Protein AF-A0A3N0DZF2-F1 (afdb_monomer)

Organism: NCBI:txid1542737

Foldseek 3Di:
DWWADKFFAPKDDPQPKDKFKKKFFFPDFDDADDDDPVVVVVRGPDIDGRHRDDDDPRGIDIDIDIGGNDFDKIWGAFMWIWDDDPRDTDIDGDHGIDIDGGDDDD

Mean predicted aligned error: 5.58 Å

Nearest PDB structures (foldseek):
  8bf9-assembly1_B  TM=3.014E-01  e=1.023E+00  Ovis aries

Solvent-accessible surface area (backbone atoms only — not comparable to full-atom values): 6191 Å² total; per-residue (Å²): 74,34,28,71,43,77,45,68,33,80,65,45,68,57,17,76,54,50,78,45,54,28,37,29,31,50,75,60,83,92,81,87,84,89,70,60,68,69,65,55,53,70,46,32,74,42,78,43,68,32,73,73,27,74,49,49,84,93,55,38,45,84,44,77,47,76,48,64,74,49,58,36,39,42,33,27,61,20,33,43,37,32,33,37,48,99,93,41,79,49,74,46,79,44,82,60,78,45,78,49,77,44,70,77,82,128

Secondary structure (DSSP, 8-state):
-EEEEEEETT-EESS--EEEEEEEEESSS---S---HHHHHHHEEEEEE-TTPBP-TTTEEEEEEEE-SSSEEEEEEEEEEEEEETTEEEEEEEEEEEEEEE----

Sequence (106 aa):
MTLHGVAPRGLADTTDASFGYFLCTMNGPPTYGVAPSTDTLQSCRKVVAADDARMSLEHQQLLVAITPTHAGVVAFHGIDVHYSQDGHDGSQRTGGDVRLRVSHRK

Structure (mmCIF, N/CA/C/O backbone):
data_AF-A0A3N0DZF2-F1
#
_entry.id   AF-A0A3N0DZF2-F1
#
loop_
_atom_site.group_PDB
_atom_site.id
_atom_site.type_symbol
_atom_site.label_atom_id
_atom_site.label_alt_id
_atom_site.label_comp_id
_atom_site.label_asym_id
_atom_site.label_entity_id
_atom_site.label_seq_id
_atom_site.pdbx_PDB_ins_code
_atom_site.Cartn_x
_atom_site.Cartn_y
_atom_site.Cartn_z
_atom_site.occupancy
_atom_site.B_iso_or_equiv
_atom_site.auth_seq_id
_atom_site.auth_comp_id
_atom_site.auth_asym_id
_atom_site.auth_atom_id
_atom_site.pdbx_PDB_model_num
ATOM 1 N N . MET A 1 1 ? 10.430 -2.478 -13.338 1.00 87.75 1 MET A N 1
ATOM 2 C CA . MET A 1 1 ? 10.326 -3.463 -12.248 1.00 87.75 1 MET A CA 1
ATOM 3 C C . MET A 1 1 ? 8.936 -4.085 -12.291 1.00 87.75 1 MET A C 1
ATOM 5 O O . MET A 1 1 ? 7.995 -3.341 -12.535 1.00 87.75 1 MET A O 1
ATOM 9 N N . THR A 1 2 ? 8.787 -5.396 -12.127 1.00 89.56 2 THR A N 1
ATOM 10 C CA . THR A 1 2 ? 7.477 -6.062 -11.974 1.00 89.56 2 THR A CA 1
ATOM 11 C C . THR A 1 2 ? 7.307 -6.450 -10.517 1.00 89.56 2 THR A C 1
ATOM 13 O O . THR A 1 2 ? 8.225 -7.038 -9.957 1.00 89.56 2 THR A O 1
ATOM 16 N N . LEU A 1 3 ? 6.188 -6.078 -9.901 1.00 89.31 3 LEU A N 1
ATOM 17 C CA . LEU A 1 3 ? 5.875 -6.429 -8.520 1.00 89.31 3 LEU A CA 1
ATOM 18 C C . LEU A 1 3 ? 5.202 -7.797 -8.466 1.00 89.31 3 LEU A C 1
ATOM 20 O O . LEU A 1 3 ? 4.271 -8.029 -9.221 1.00 89.31 3 LEU A O 1
ATOM 24 N N . HIS A 1 4 ? 5.642 -8.655 -7.550 1.00 87.69 4 HIS A N 1
ATOM 25 C CA . HIS A 1 4 ? 5.082 -10.004 -7.350 1.00 87.69 4 HIS A CA 1
ATOM 26 C C . HIS A 1 4 ? 4.389 -10.157 -6.001 1.00 87.69 4 HIS A C 1
ATOM 28 O O . HIS A 1 4 ? 3.665 -11.116 -5.763 1.00 87.69 4 HIS A O 1
ATOM 34 N N . GLY A 1 5 ? 4.651 -9.235 -5.078 1.00 86.81 5 GLY A N 1
ATOM 35 C CA . GLY A 1 5 ? 4.058 -9.282 -3.757 1.00 86.81 5 GLY A CA 1
ATOM 36 C C . GLY A 1 5 ? 4.435 -8.074 -2.927 1.00 86.81 5 GLY A C 1
ATOM 37 O O . GLY A 1 5 ? 5.544 -7.541 -3.021 1.00 86.81 5 GLY A O 1
ATOM 38 N N . VAL A 1 6 ? 3.491 -7.652 -2.099 1.00 87.31 6 VAL A N 1
ATOM 39 C CA . VAL A 1 6 ? 3.645 -6.534 -1.180 1.00 87.31 6 VAL A CA 1
ATOM 40 C C . VAL A 1 6 ? 3.040 -6.950 0.153 1.00 87.31 6 VAL A C 1
ATOM 42 O O . VAL A 1 6 ? 1.892 -7.384 0.197 1.00 87.31 6 VAL A O 1
ATOM 45 N N . ALA A 1 7 ? 3.805 -6.837 1.238 1.00 88.69 7 ALA A N 1
ATOM 46 C CA . ALA A 1 7 ? 3.335 -7.224 2.565 1.00 88.69 7 ALA A CA 1
ATOM 47 C C . ALA A 1 7 ? 3.809 -6.242 3.650 1.00 88.69 7 ALA A C 1
ATOM 49 O O . ALA A 1 7 ? 4.944 -5.756 3.593 1.00 88.69 7 ALA A O 1
ATOM 50 N N . PRO A 1 8 ? 2.975 -5.939 4.665 1.00 90.38 8 PRO A N 1
ATOM 51 C CA . PRO A 1 8 ? 3.376 -5.096 5.777 1.00 90.38 8 PRO A CA 1
ATOM 52 C C . PRO A 1 8 ? 4.265 -5.904 6.725 1.00 90.38 8 PRO A C 1
ATOM 54 O O . PRO A 1 8 ? 3.957 -7.047 7.076 1.00 90.38 8 PRO A O 1
ATOM 57 N N . ARG A 1 9 ? 5.368 -5.312 7.178 1.00 90.19 9 ARG A N 1
ATOM 58 C CA . ARG A 1 9 ? 6.290 -6.005 8.079 1.00 90.19 9 ARG A CA 1
ATOM 59 C C . ARG A 1 9 ? 5.953 -5.730 9.537 1.00 90.19 9 ARG A C 1
ATOM 61 O O . ARG A 1 9 ? 5.742 -4.586 9.925 1.00 90.19 9 ARG A O 1
ATOM 68 N N . GLY A 1 10 ? 5.983 -6.776 10.364 1.00 88.94 10 GLY A N 1
ATOM 69 C CA . GLY A 1 10 ? 5.723 -6.640 11.801 1.00 88.94 10 GLY A CA 1
ATOM 70 C C . GLY A 1 10 ? 4.321 -6.103 12.080 1.00 88.94 10 GLY A C 1
ATOM 71 O O . GLY A 1 10 ? 4.153 -5.276 12.970 1.00 88.94 10 GLY A O 1
ATOM 72 N N . LEU A 1 11 ? 3.346 -6.528 11.271 1.00 92.38 11 LEU A N 1
ATOM 73 C CA . LEU A 1 11 ? 1.964 -6.096 11.387 1.00 92.38 11 LEU A CA 1
ATOM 74 C C . LEU A 1 11 ? 1.400 -6.471 12.764 1.00 92.38 11 LEU A C 1
ATOM 76 O O . LEU A 1 11 ? 1.314 -7.647 13.114 1.00 92.38 11 LEU A O 1
ATOM 80 N N . ALA A 1 12 ? 0.979 -5.456 13.507 1.00 94.06 12 ALA A N 1
ATOM 81 C CA . ALA A 1 12 ? 0.115 -5.573 14.667 1.00 94.06 12 ALA A 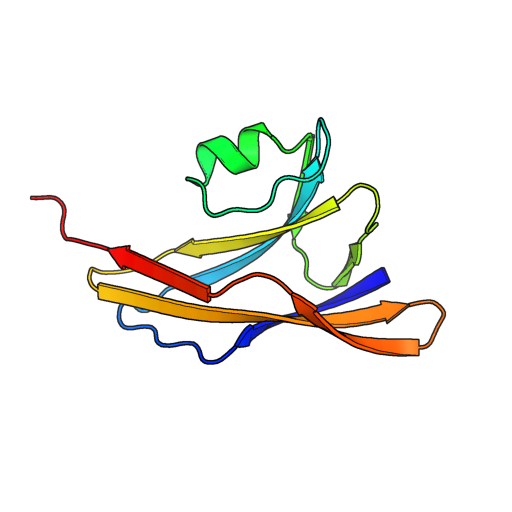CA 1
ATOM 82 C C . ALA A 1 12 ? -1.234 -4.936 14.315 1.00 94.06 12 ALA A C 1
ATOM 84 O O . ALA A 1 12 ? -1.322 -3.719 14.141 1.00 94.06 12 ALA A O 1
ATOM 85 N N . ASP A 1 13 ? -2.274 -5.757 14.197 1.00 94.62 13 ASP A N 1
ATOM 86 C CA . ASP A 1 13 ? -3.616 -5.330 13.808 1.00 94.62 13 ASP A CA 1
ATOM 87 C C . ASP A 1 13 ? -4.641 -5.808 14.838 1.00 94.62 13 ASP A C 1
ATOM 89 O O . ASP A 1 13 ? -4.777 -7.003 15.085 1.00 94.62 13 ASP A O 1
ATOM 93 N N . THR A 1 14 ? -5.341 -4.863 15.462 1.00 95.62 14 THR A N 1
ATOM 94 C CA . THR A 1 14 ? -6.456 -5.134 16.382 1.00 95.62 14 THR A CA 1
ATOM 95 C C . THR A 1 14 ? -7.785 -4.638 15.813 1.00 95.62 14 THR A C 1
ATOM 97 O O . THR A 1 14 ? -8.685 -4.307 16.584 1.00 95.62 14 THR A O 1
ATOM 100 N N . THR A 1 15 ? -7.863 -4.432 14.503 1.00 93.94 15 THR A N 1
ATOM 101 C CA . THR A 1 15 ? -9.017 -3.873 13.784 1.00 93.94 15 THR A CA 1
ATOM 102 C C . THR A 1 15 ? -9.559 -4.800 12.704 1.00 93.94 15 THR A C 1
ATOM 104 O O . THR A 1 15 ? -10.483 -4.400 11.992 1.00 93.94 15 THR A O 1
ATOM 107 N N . ASP A 1 16 ? -8.944 -5.975 12.544 1.00 93.12 16 ASP A N 1
ATOM 108 C CA . ASP A 1 16 ? -9.167 -6.912 11.443 1.00 93.12 16 ASP A CA 1
ATOM 109 C C . ASP A 1 16 ? -9.182 -6.188 10.085 1.00 93.12 16 ASP A C 1
ATOM 111 O O . ASP A 1 16 ? -10.132 -6.298 9.307 1.00 93.12 16 ASP A O 1
ATOM 115 N N . ALA A 1 17 ? -8.170 -5.354 9.828 1.00 93.06 17 ALA A N 1
ATOM 116 C CA . ALA A 1 17 ? -8.110 -4.522 8.638 1.00 93.06 17 ALA A CA 1
ATOM 117 C C . ALA A 1 17 ? -7.811 -5.344 7.382 1.00 93.06 17 ALA A C 1
ATOM 119 O O . ALA A 1 17 ? -6.945 -6.219 7.358 1.00 93.06 17 ALA A O 1
ATOM 120 N N . SER A 1 18 ? -8.454 -4.971 6.275 1.00 92.88 18 SER A N 1
ATOM 121 C CA . SER A 1 18 ? -8.015 -5.402 4.949 1.00 92.88 18 SER A CA 1
ATOM 122 C C . SER A 1 18 ? -6.977 -4.432 4.382 1.00 92.88 18 SER A C 1
ATOM 124 O O . SER A 1 18 ? -7.123 -3.211 4.516 1.00 92.88 18 SER A O 1
ATOM 126 N N . PHE A 1 19 ? -5.976 -4.973 3.689 1.00 90.94 19 PHE A N 1
ATOM 127 C CA . PHE A 1 19 ? -4.914 -4.214 3.033 1.0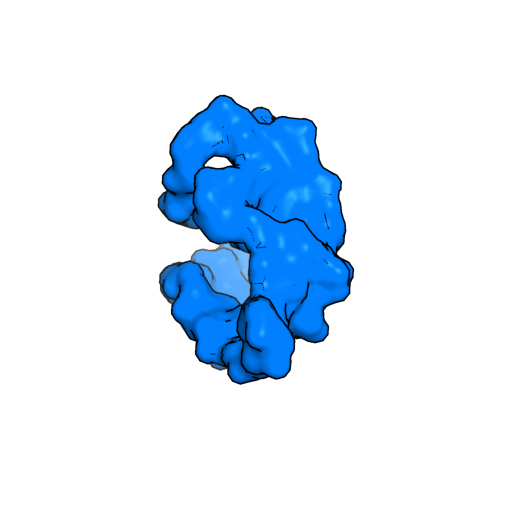0 90.94 19 PHE A CA 1
ATOM 128 C C . PHE A 1 19 ? -5.043 -4.337 1.516 1.00 90.94 19 PHE A C 1
ATOM 130 O O . PHE A 1 19 ? -5.202 -5.436 0.992 1.00 90.94 19 PHE A O 1
ATOM 137 N N . GLY A 1 20 ? -4.971 -3.207 0.817 1.00 90.25 20 GLY A N 1
ATOM 138 C CA . GLY A 1 20 ? -4.910 -3.150 -0.641 1.00 90.25 20 GLY A CA 1
ATOM 139 C C . GLY A 1 20 ? -3.661 -2.411 -1.104 1.00 90.25 20 GLY A C 1
ATOM 140 O O . GLY A 1 20 ? -3.283 -1.404 -0.505 1.00 90.25 20 GLY A O 1
ATOM 141 N N . TYR A 1 21 ? -3.041 -2.885 -2.181 1.00 89.94 21 TYR A N 1
ATOM 142 C CA 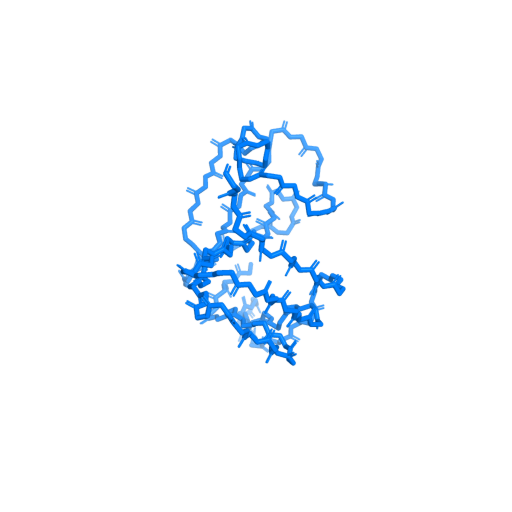. TYR A 1 21 ? -1.805 -2.320 -2.719 1.00 89.94 21 TYR A CA 1
ATOM 143 C C . TYR A 1 21 ? -2.023 -1.795 -4.129 1.00 89.94 21 TYR A C 1
ATOM 145 O O . TYR A 1 21 ? -2.556 -2.497 -4.989 1.00 89.94 21 TYR A O 1
ATOM 153 N N . PHE A 1 22 ? -1.602 -0.556 -4.374 1.00 89.81 22 PHE A N 1
ATOM 154 C CA . PHE A 1 22 ? -1.856 0.113 -5.646 1.00 89.81 22 PHE A CA 1
ATOM 155 C C . PHE A 1 22 ? -0.632 0.860 -6.157 1.00 89.81 22 PHE A C 1
ATOM 157 O O . PHE A 1 22 ? 0.096 1.475 -5.383 1.00 89.81 22 PHE A O 1
ATOM 164 N N . LEU A 1 23 ? -0.440 0.876 -7.473 1.00 90.25 23 LEU A N 1
ATOM 165 C CA . LEU A 1 23 ? 0.498 1.778 -8.129 1.00 90.25 23 LEU A CA 1
ATOM 166 C C . LEU A 1 23 ? -0.227 3.048 -8.559 1.00 90.25 23 LEU A C 1
ATOM 168 O O . LEU A 1 23 ? -1.112 3.020 -9.418 1.00 90.25 23 LEU A O 1
ATOM 172 N N . CYS A 1 24 ? 0.189 4.169 -7.984 1.00 88.69 24 CYS A N 1
ATOM 173 C CA . CYS A 1 24 ? -0.267 5.502 -8.340 1.00 88.69 24 CYS A CA 1
ATOM 174 C C . CYS A 1 24 ? 0.726 6.155 -9.300 1.00 88.69 24 CYS A C 1
ATOM 176 O O . CYS A 1 24 ? 1.891 6.346 -8.958 1.00 88.69 24 CYS A O 1
ATOM 178 N N . THR A 1 25 ? 0.279 6.514 -10.502 1.00 89.31 25 THR A N 1
ATOM 179 C CA . THR A 1 25 ? 1.027 7.399 -11.403 1.00 89.31 25 THR A CA 1
ATOM 180 C C . THR A 1 25 ? 0.746 8.841 -11.009 1.00 89.31 25 THR A C 1
ATOM 182 O O . THR A 1 25 ? -0.385 9.297 -11.158 1.00 89.31 25 THR A O 1
ATOM 185 N N . MET A 1 26 ? 1.753 9.555 -10.518 1.00 79.62 26 MET A N 1
ATOM 186 C CA . MET A 1 26 ? 1.581 10.892 -9.941 1.00 79.62 26 MET A CA 1
ATOM 187 C C . MET A 1 26 ? 1.352 11.975 -11.011 1.00 79.62 26 MET A C 1
ATOM 189 O O . MET A 1 26 ? 1.884 11.887 -12.119 1.00 79.62 26 MET A O 1
ATOM 193 N N . ASN A 1 27 ? 0.584 13.018 -10.671 1.00 75.12 27 ASN A N 1
ATOM 194 C CA . ASN A 1 27 ? 0.460 14.252 -11.473 1.00 75.12 27 ASN A CA 1
ATOM 195 C C . ASN A 1 27 ? 1.655 15.219 -11.291 1.00 75.12 27 ASN A C 1
ATOM 197 O O . ASN A 1 27 ? 1.755 16.218 -11.999 1.00 75.12 27 ASN A O 1
ATOM 201 N N . GLY A 1 28 ? 2.552 14.933 -10.343 1.00 68.56 28 GLY A N 1
ATOM 202 C CA . GLY A 1 28 ? 3.706 15.751 -9.966 1.00 68.56 28 GLY A CA 1
ATOM 203 C C . GLY A 1 28 ? 4.800 14.902 -9.303 1.00 68.56 28 GLY A C 1
ATOM 204 O O . GLY A 1 28 ? 4.758 13.675 -9.420 1.00 68.56 28 GLY A O 1
ATOM 205 N N . PRO A 1 29 ? 5.792 15.510 -8.627 1.00 63.53 29 PRO A N 1
ATOM 206 C CA . PRO A 1 29 ? 6.845 14.749 -7.965 1.00 63.53 29 PRO A CA 1
ATOM 207 C C . PRO A 1 29 ? 6.271 13.825 -6.873 1.00 63.53 29 PRO A C 1
ATOM 209 O O . PRO A 1 29 ? 5.287 14.184 -6.221 1.00 63.53 29 PRO A O 1
ATOM 212 N N . PRO A 1 30 ? 6.875 12.642 -6.665 1.00 61.75 30 PRO A N 1
ATOM 213 C CA . PRO A 1 30 ? 6.452 11.698 -5.638 1.00 61.75 30 PRO A CA 1
ATOM 214 C C . PRO A 1 30 ? 6.487 12.335 -4.239 1.00 61.75 30 PRO A C 1
ATOM 216 O O . PRO A 1 30 ? 7.494 12.928 -3.849 1.00 61.75 30 PRO A O 1
ATOM 219 N N . THR A 1 31 ? 5.404 12.196 -3.471 1.00 62.94 31 THR A N 1
ATOM 220 C CA . THR A 1 31 ? 5.319 12.654 -2.074 1.00 62.94 31 THR A CA 1
ATOM 221 C C . THR A 1 31 ? 5.397 11.468 -1.112 1.00 62.94 31 THR A C 1
ATOM 223 O O . THR A 1 31 ? 4.907 10.381 -1.405 1.00 62.94 31 THR A O 1
ATOM 226 N N . TYR A 1 32 ? 6.035 11.643 0.045 1.00 62.09 32 TYR A N 1
ATOM 227 C CA . TYR A 1 32 ? 6.134 10.602 1.074 1.00 62.09 32 TYR A CA 1
ATOM 228 C C . TYR A 1 32 ? 5.271 10.999 2.272 1.00 62.09 32 TYR A C 1
ATOM 230 O O . TYR A 1 32 ? 5.436 12.096 2.803 1.00 62.09 32 TYR A O 1
ATOM 238 N N . GLY A 1 33 ? 4.360 10.130 2.712 1.00 61.47 33 GLY A N 1
ATOM 239 C CA . GLY A 1 33 ? 3.544 10.400 3.895 1.00 61.47 33 GLY A CA 1
ATOM 240 C C . GLY A 1 33 ? 2.316 9.507 4.029 1.00 61.47 33 GLY A C 1
ATOM 241 O O . GLY A 1 33 ? 2.031 8.673 3.173 1.00 61.47 33 GLY A O 1
ATOM 242 N N . VAL A 1 34 ? 1.588 9.708 5.127 1.00 63.94 34 VAL A N 1
ATOM 243 C CA . VAL A 1 34 ? 0.266 9.122 5.371 1.00 63.94 34 VAL A CA 1
ATOM 244 C C . VAL A 1 34 ? -0.757 10.231 5.164 1.00 63.94 34 VAL A C 1
ATOM 246 O O . VAL A 1 34 ? -0.678 11.266 5.822 1.00 63.94 34 VAL A O 1
ATOM 249 N N . ALA A 1 35 ? -1.707 10.026 4.260 1.00 63.75 35 ALA A N 1
ATOM 250 C CA . ALA A 1 35 ? -2.778 10.977 3.991 1.00 63.75 35 ALA A CA 1
ATOM 251 C C . ALA A 1 35 ? -4.127 10.246 3.886 1.00 63.75 35 ALA A C 1
ATOM 253 O O . ALA A 1 35 ? -4.149 9.033 3.643 1.00 63.75 35 ALA A O 1
ATOM 254 N N . PRO A 1 36 ? -5.258 10.946 4.097 1.00 66.69 36 PRO A N 1
ATOM 255 C CA . PRO A 1 36 ? -6.575 10.401 3.797 1.00 66.69 36 PRO A CA 1
ATOM 256 C C . PRO A 1 36 ? -6.631 9.913 2.346 1.00 66.69 36 PRO A C 1
ATOM 258 O O . PRO A 1 36 ? -6.079 10.551 1.449 1.00 66.69 36 PRO A O 1
ATOM 261 N N . SER A 1 37 ? -7.332 8.801 2.103 1.00 66.00 37 SER A N 1
ATOM 262 C CA . SER A 1 37 ? -7.397 8.184 0.771 1.00 66.00 37 SER A CA 1
ATOM 263 C C . SER A 1 37 ? -7.872 9.154 -0.315 1.00 66.00 37 SER A C 1
ATOM 265 O O . SER A 1 37 ? -7.395 9.080 -1.442 1.00 66.00 37 SER A O 1
ATOM 267 N N . THR A 1 38 ? -8.755 10.100 0.014 1.00 61.78 38 THR A N 1
ATOM 268 C CA . THR A 1 38 ? -9.255 11.125 -0.913 1.00 61.78 38 THR A CA 1
ATOM 269 C C . THR A 1 38 ? -8.148 12.023 -1.453 1.00 61.78 38 THR A C 1
ATOM 271 O O . THR A 1 38 ? -8.092 12.260 -2.657 1.00 61.78 38 THR A O 1
ATOM 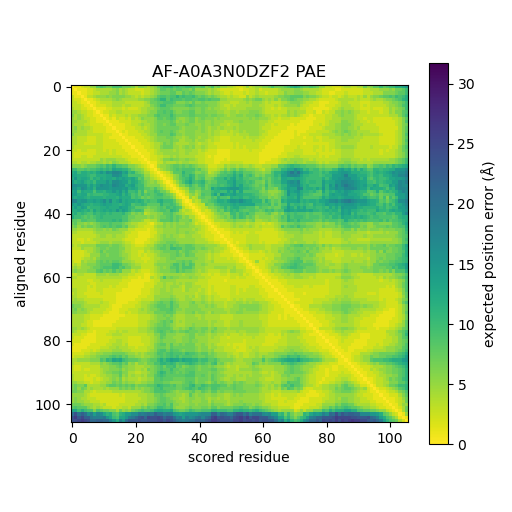274 N N . ASP A 1 39 ? -7.239 12.467 -0.590 1.00 64.44 39 ASP A N 1
ATOM 275 C CA . ASP A 1 39 ? -6.213 13.456 -0.934 1.00 64.44 39 ASP A CA 1
ATOM 276 C C . ASP A 1 39 ? -5.084 12.788 -1.735 1.00 64.44 39 ASP A C 1
ATOM 278 O O . ASP A 1 39 ? -4.571 13.332 -2.720 1.00 64.44 39 ASP A O 1
ATOM 282 N N . THR A 1 40 ? -4.743 11.550 -1.361 1.00 68.69 40 THR A N 1
ATOM 283 C CA . THR A 1 40 ? -3.768 10.733 -2.091 1.00 68.69 40 THR A CA 1
ATOM 284 C C . THR A 1 40 ? -4.279 10.357 -3.479 1.00 68.69 40 THR A C 1
ATOM 286 O O . THR A 1 40 ? -3.550 10.514 -4.455 1.00 68.69 40 THR A O 1
ATOM 289 N N . LEU A 1 41 ? -5.536 9.916 -3.603 1.00 69.69 41 LEU A N 1
ATOM 290 C CA . LEU A 1 41 ? -6.103 9.513 -4.894 1.00 69.69 41 LEU A CA 1
ATOM 291 C C . LEU A 1 41 ? -6.267 10.696 -5.856 1.00 69.69 41 LEU A C 1
ATOM 293 O O . LEU A 1 41 ? -6.044 10.527 -7.052 1.00 69.69 41 LEU A O 1
ATOM 297 N N . GLN A 1 42 ? -6.583 11.896 -5.357 1.00 70.88 42 GLN A N 1
ATOM 298 C CA . GLN A 1 42 ? -6.645 13.114 -6.181 1.00 70.88 42 GLN A CA 1
ATOM 299 C C . GLN A 1 42 ? -5.285 13.508 -6.778 1.00 70.88 42 GLN A C 1
ATOM 301 O O . GLN A 1 42 ? -5.221 14.120 -7.845 1.00 70.88 42 GLN A O 1
ATOM 306 N N . SER A 1 43 ? -4.190 13.127 -6.119 1.00 74.75 43 SER A N 1
ATOM 307 C CA . SER A 1 43 ? -2.826 13.384 -6.596 1.00 74.75 43 SER A CA 1
ATOM 308 C C . SER A 1 43 ? -2.378 12.394 -7.685 1.00 74.75 43 SER A C 1
ATOM 310 O O . SER A 1 43 ? -1.390 12.641 -8.388 1.00 74.75 43 SER A O 1
ATOM 312 N N . CYS A 1 44 ? -3.121 11.298 -7.866 1.00 83.69 44 CYS A N 1
ATOM 313 C CA . CYS A 1 44 ? -2.857 10.267 -8.860 1.00 83.69 44 CYS A CA 1
ATOM 314 C C . CYS A 1 44 ? -3.557 10.573 -10.190 1.00 83.69 44 CYS A C 1
ATOM 316 O O . CYS A 1 44 ? -4.775 10.711 -10.262 1.00 83.69 44 CYS A O 1
ATOM 318 N N . ARG A 1 45 ? -2.800 10.559 -11.289 1.00 85.56 45 ARG A N 1
ATOM 319 C CA . ARG A 1 45 ? -3.339 10.525 -12.657 1.00 85.56 45 ARG A CA 1
ATOM 320 C C . ARG A 1 45 ? -4.023 9.198 -12.970 1.00 85.56 45 ARG A C 1
ATOM 322 O O . ARG A 1 45 ? -4.986 9.141 -13.727 1.00 85.56 45 ARG A O 1
ATOM 329 N N . LYS A 1 46 ? -3.442 8.110 -12.464 1.00 86.94 46 LYS A N 1
ATOM 330 C CA . LYS A 1 46 ? -3.878 6.733 -12.702 1.00 86.94 46 LYS A CA 1
ATOM 331 C C . LYS A 1 46 ? -3.555 5.892 -11.478 1.00 86.94 46 LYS A C 1
ATOM 333 O O . LYS A 1 46 ? -2.477 6.043 -10.910 1.00 86.94 46 LYS A O 1
ATOM 338 N N . VAL A 1 47 ? -4.465 4.993 -11.126 1.00 88.38 47 VAL A N 1
ATOM 339 C CA . VAL A 1 47 ? -4.294 4.018 -10.048 1.00 88.38 47 VAL A CA 1
ATOM 340 C C . VAL A 1 47 ? -4.584 2.632 -10.611 1.00 88.38 47 VAL A C 1
ATOM 342 O O . VAL A 1 47 ? -5.572 2.450 -11.322 1.00 88.38 47 VAL A O 1
ATOM 345 N N . VAL A 1 48 ? -3.705 1.672 -10.339 1.00 90.31 48 VAL A N 1
ATOM 346 C CA . VAL A 1 48 ? -3.880 0.255 -10.700 1.00 90.31 48 VAL A CA 1
ATOM 347 C C . VAL A 1 48 ? -3.512 -0.620 -9.509 1.00 90.31 48 VAL A C 1
ATOM 349 O O . VAL A 1 48 ? -2.724 -0.185 -8.673 1.00 90.31 48 VAL A O 1
ATOM 352 N N . ALA A 1 49 ? -4.062 -1.832 -9.417 1.00 89.62 49 ALA A N 1
ATOM 353 C CA . ALA A 1 49 ? -3.605 -2.813 -8.430 1.00 89.62 49 ALA A CA 1
ATOM 354 C C . ALA A 1 49 ? -2.101 -3.084 -8.610 1.00 89.62 49 ALA A C 1
ATOM 356 O O . ALA A 1 49 ? -1.597 -3.015 -9.733 1.00 89.62 49 ALA A O 1
ATOM 357 N N . ALA A 1 50 ? -1.387 -3.314 -7.509 1.00 88.69 50 ALA A N 1
ATOM 358 C CA . ALA A 1 50 ? 0.058 -3.534 -7.532 1.00 88.69 50 ALA A CA 1
ATOM 359 C C . ALA A 1 50 ? 0.454 -4.982 -7.859 1.00 88.69 50 ALA A C 1
ATOM 361 O O . ALA A 1 50 ? 1.576 -5.195 -8.310 1.00 88.69 50 ALA A O 1
ATOM 362 N N . ASP A 1 51 ? -0.443 -5.948 -7.662 1.00 82.62 51 ASP A N 1
ATOM 363 C CA . ASP A 1 51 ? -0.162 -7.366 -7.900 1.00 82.62 51 ASP A CA 1
ATOM 364 C C . ASP A 1 51 ? 0.127 -7.623 -9.383 1.00 82.62 51 ASP A C 1
ATOM 366 O O . ASP A 1 51 ? -0.626 -7.186 -10.259 1.00 82.62 51 ASP A O 1
ATOM 370 N N . ASP A 1 52 ? 1.262 -8.272 -9.657 1.00 84.25 52 ASP A N 1
ATOM 371 C CA . ASP A 1 52 ? 1.811 -8.534 -10.996 1.00 84.25 52 ASP A CA 1
ATOM 372 C C . A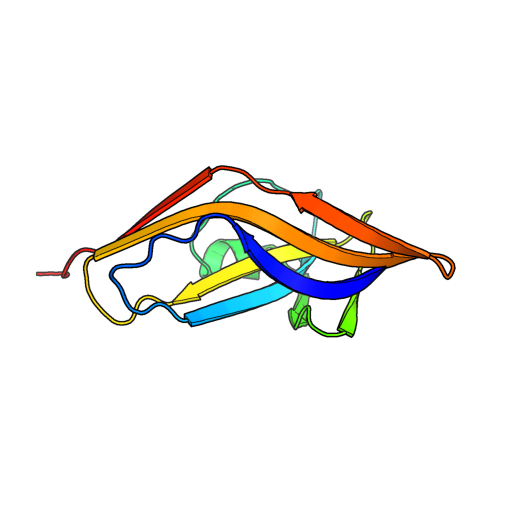SP A 1 52 ? 1.987 -7.280 -11.872 1.00 84.25 52 ASP A C 1
ATOM 374 O O . ASP A 1 52 ? 2.178 -7.348 -13.094 1.00 84.25 52 ASP A O 1
ATOM 378 N N . ALA A 1 53 ? 1.946 -6.092 -11.264 1.00 86.69 53 ALA A N 1
ATOM 379 C CA . ALA A 1 53 ? 1.983 -4.844 -11.996 1.00 86.69 53 ALA A CA 1
ATOM 380 C C . ALA A 1 53 ? 3.420 -4.408 -12.289 1.00 86.69 53 ALA A C 1
ATOM 382 O O . ALA A 1 53 ? 4.330 -4.476 -11.457 1.00 86.69 53 ALA A O 1
ATOM 383 N N . ARG A 1 54 ? 3.625 -3.863 -13.491 1.00 87.31 54 ARG A N 1
ATOM 384 C CA . ARG A 1 54 ? 4.884 -3.208 -13.844 1.00 87.31 54 ARG A CA 1
ATOM 385 C C . ARG A 1 54 ? 4.928 -1.812 -13.222 1.00 87.31 54 ARG A C 1
ATOM 387 O O . ARG A 1 54 ? 4.140 -0.941 -13.587 1.00 87.31 54 ARG A O 1
ATOM 394 N N . MET A 1 55 ? 5.890 -1.600 -12.331 1.00 85.94 55 MET A N 1
ATOM 395 C CA . MET A 1 55 ? 6.194 -0.325 -11.693 1.00 85.94 55 MET A CA 1
ATOM 396 C C . MET A 1 55 ? 7.369 0.382 -12.385 1.00 85.94 55 MET A C 1
ATOM 398 O O . MET A 1 55 ? 8.438 -0.204 -12.615 1.00 85.94 55 MET A O 1
ATOM 402 N N . SER A 1 56 ? 7.169 1.666 -12.683 1.00 84.50 56 SER A N 1
ATOM 403 C CA . SER A 1 56 ? 8.216 2.640 -12.995 1.00 84.50 56 SER A CA 1
ATOM 404 C C . SER A 1 56 ? 8.557 3.445 -11.742 1.00 84.50 56 SER A C 1
ATOM 406 O O . SER A 1 56 ? 7.730 4.215 -11.258 1.00 84.50 56 SER A O 1
ATOM 408 N N . LEU A 1 57 ? 9.782 3.291 -11.237 1.00 76.44 57 LEU A N 1
ATOM 409 C CA . LEU A 1 57 ? 10.263 3.998 -10.043 1.00 76.44 57 LEU A CA 1
ATOM 410 C C . LEU A 1 57 ? 10.348 5.523 -10.239 1.00 76.44 57 LEU A C 1
ATOM 412 O O . LEU A 1 57 ? 10.309 6.269 -9.269 1.00 76.44 57 LEU A O 1
ATOM 416 N N . GLU A 1 58 ? 10.430 5.993 -11.485 1.00 78.62 58 GLU A N 1
ATOM 417 C CA . GLU A 1 58 ? 10.539 7.421 -11.816 1.00 78.62 58 GLU A CA 1
ATOM 418 C C . GLU A 1 58 ? 9.186 8.143 -11.822 1.00 78.62 58 GLU A C 1
ATOM 420 O O . GLU A 1 58 ? 9.123 9.370 -11.730 1.00 78.62 58 GLU A O 1
ATOM 425 N N . HIS A 1 59 ? 8.087 7.401 -11.978 1.00 81.44 59 HIS A N 1
ATOM 426 C CA . HIS A 1 59 ? 6.769 7.981 -12.265 1.00 81.44 59 HIS A CA 1
ATOM 427 C C . HIS A 1 59 ? 5.639 7.424 -11.402 1.00 81.44 59 HIS A C 1
ATOM 429 O O . HIS A 1 59 ? 4.504 7.903 -11.500 1.00 81.44 59 HIS A O 1
ATOM 435 N N . GLN A 1 60 ? 5.908 6.390 -10.605 1.00 86.94 60 GLN A N 1
ATOM 436 C CA . GLN A 1 60 ? 4.889 5.712 -9.819 1.00 86.94 60 GLN A CA 1
ATOM 437 C C . GLN A 1 60 ? 5.299 5.539 -8.365 1.00 86.94 60 GLN A C 1
ATOM 439 O O . GLN A 1 60 ? 6.464 5.325 -8.041 1.00 86.94 60 GLN A O 1
ATOM 444 N N . GLN A 1 61 ? 4.294 5.583 -7.497 1.00 86.31 61 GLN A N 1
ATOM 445 C CA . GLN A 1 61 ? 4.417 5.306 -6.075 1.00 86.31 61 GLN A CA 1
ATOM 446 C C . GLN A 1 61 ? 3.539 4.121 -5.694 1.00 86.31 61 GLN A C 1
ATOM 448 O O . GLN A 1 61 ? 2.439 3.958 -6.227 1.00 86.31 61 G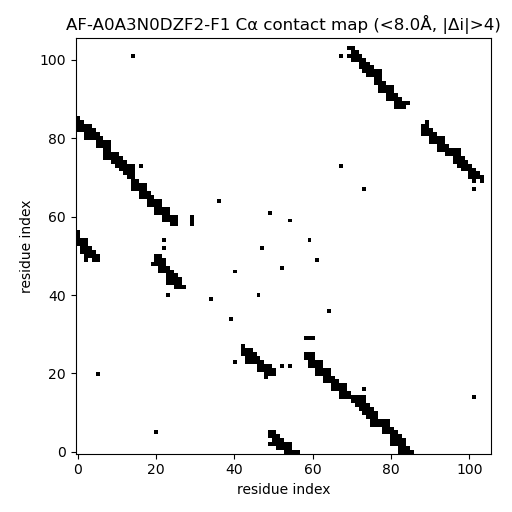LN A O 1
ATOM 453 N N . LEU A 1 62 ? 4.028 3.312 -4.758 1.00 86.56 62 LEU A N 1
ATOM 454 C CA . LEU A 1 62 ? 3.247 2.255 -4.135 1.00 86.56 62 LEU A CA 1
ATOM 455 C C . LEU A 1 62 ? 2.403 2.853 -3.006 1.00 86.56 62 LEU A C 1
ATOM 457 O O . LEU A 1 62 ? 2.935 3.487 -2.095 1.00 86.56 62 LEU A O 1
ATOM 461 N N . LEU A 1 63 ? 1.096 2.637 -3.069 1.00 87.06 63 LEU A N 1
ATOM 462 C CA . LEU A 1 63 ? 0.131 3.032 -2.054 1.00 87.06 63 LEU A CA 1
ATOM 463 C C . LEU A 1 63 ? -0.356 1.806 -1.289 1.00 87.06 63 LEU A C 1
ATOM 465 O O . LEU A 1 63 ? -0.611 0.760 -1.887 1.00 87.06 63 LEU A O 1
ATOM 469 N N . VAL A 1 64 ? -0.555 1.977 0.017 1.00 87.44 64 VAL A N 1
ATOM 470 C CA . VAL A 1 64 ? -1.232 1.000 0.875 1.00 87.44 64 VAL A CA 1
ATOM 471 C C . VAL A 1 64 ? -2.558 1.590 1.324 1.00 87.44 64 VAL A C 1
ATOM 473 O O . VAL A 1 64 ? -2.592 2.591 2.038 1.00 87.44 64 VAL A O 1
ATOM 476 N N . ALA A 1 65 ? -3.653 0.962 0.916 1.00 87.69 65 ALA A N 1
ATOM 477 C CA . ALA A 1 65 ? -4.972 1.222 1.462 1.00 87.69 65 ALA A CA 1
ATOM 478 C C . ALA A 1 65 ? -5.191 0.309 2.670 1.00 87.69 65 ALA A C 1
ATOM 480 O O . ALA A 1 65 ? -5.113 -0.910 2.549 1.00 87.69 65 ALA A O 1
ATOM 481 N N . ILE A 1 66 ? -5.478 0.904 3.824 1.00 88.94 66 ILE A N 1
ATOM 482 C CA . ILE A 1 66 ? -5.782 0.189 5.066 1.00 88.94 66 ILE A CA 1
ATOM 483 C C . ILE A 1 66 ? -7.260 0.429 5.349 1.00 88.94 66 ILE A C 1
ATOM 485 O O . ILE A 1 66 ? -7.677 1.582 5.467 1.00 88.94 66 ILE A O 1
ATOM 489 N N . THR A 1 67 ? -8.061 -0.632 5.433 1.00 90.75 67 THR A N 1
ATOM 490 C CA . THR A 1 67 ? -9.502 -0.542 5.729 1.00 90.75 67 THR A CA 1
ATOM 491 C C . THR A 1 67 ? -9.824 -1.322 7.005 1.00 90.75 67 THR A C 1
ATOM 493 O O . THR A 1 67 ? -10.070 -2.523 6.939 1.00 90.75 67 THR A O 1
ATOM 496 N N . PRO A 1 68 ? -9.793 -0.650 8.170 1.00 91.06 68 PRO A N 1
ATOM 497 C CA . PRO A 1 68 ? -10.186 -1.208 9.466 1.00 91.06 68 PRO A CA 1
ATOM 498 C C . PRO A 1 68 ? -11.666 -1.604 9.486 1.00 91.06 68 PRO A 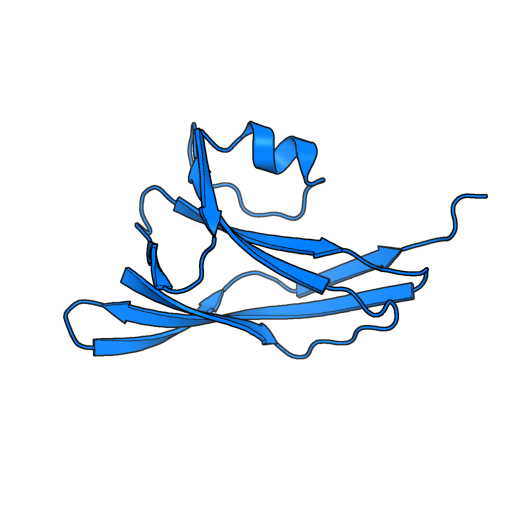C 1
ATOM 500 O O . PRO A 1 68 ? -12.498 -0.848 8.978 1.00 91.06 68 PRO A O 1
ATOM 503 N N . THR A 1 69 ? -12.016 -2.729 10.114 1.00 93.38 69 THR A N 1
ATOM 504 C CA . THR A 1 69 ? -13.424 -3.165 10.242 1.00 93.38 69 THR A CA 1
ATOM 505 C C . THR A 1 69 ? -14.061 -2.734 11.563 1.00 93.38 69 THR A C 1
ATOM 507 O O . THR A 1 69 ? -15.274 -2.534 11.633 1.00 93.38 69 THR A O 1
ATOM 510 N N . HIS A 1 70 ? -13.252 -2.508 12.601 1.00 92.75 70 HIS A N 1
ATOM 511 C CA . HIS A 1 70 ? -13.697 -1.982 13.890 1.00 92.75 70 HIS A CA 1
ATOM 512 C C . HIS A 1 70 ? -12.650 -1.073 14.549 1.00 92.75 70 HIS A C 1
ATOM 514 O O . HIS A 1 70 ? -11.545 -0.866 14.044 1.00 92.75 70 HIS A O 1
ATOM 520 N N . ALA A 1 71 ? -13.019 -0.474 15.686 1.00 94.44 71 ALA A N 1
ATOM 521 C CA . ALA A 1 71 ? -12.111 0.362 16.460 1.00 94.44 71 ALA A CA 1
ATOM 522 C C . ALA A 1 71 ? -10.912 -0.449 16.979 1.00 94.44 71 ALA A C 1
ATOM 524 O O . ALA A 1 71 ? -11.040 -1.628 17.311 1.00 94.44 71 ALA A O 1
ATOM 525 N N . GLY A 1 72 ? -9.755 0.207 17.080 1.00 94.62 72 GLY A N 1
ATOM 526 C CA . GLY A 1 72 ? -8.500 -0.424 17.477 1.00 94.62 72 GLY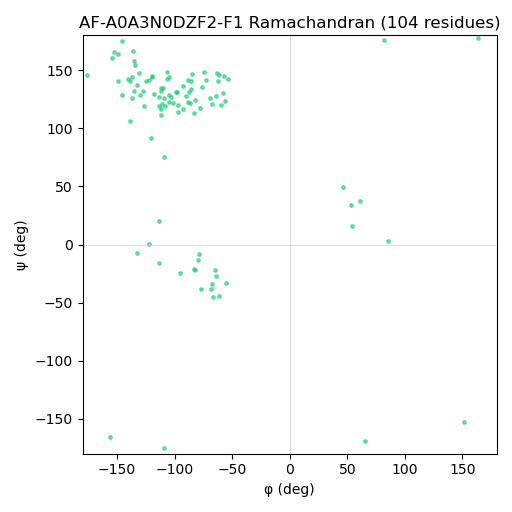 A CA 1
ATOM 527 C C . GLY A 1 72 ? -7.281 0.278 16.882 1.00 94.62 72 GLY A C 1
ATOM 528 O O . GLY A 1 72 ? -7.300 1.491 16.640 1.00 94.62 72 GLY A O 1
ATOM 529 N N . VAL A 1 73 ? -6.199 -0.475 16.687 1.00 94.44 73 VAL A N 1
ATOM 530 C CA . VAL A 1 73 ? -4.925 0.022 16.162 1.00 94.44 73 VAL A CA 1
ATOM 531 C C . VAL A 1 73 ? -4.405 -0.896 15.059 1.00 94.44 73 VAL A C 1
ATOM 533 O O . VAL A 1 73 ? -4.400 -2.112 15.221 1.00 94.44 73 VAL A O 1
ATOM 536 N N . VAL A 1 74 ? -3.906 -0.286 13.985 1.00 94.12 74 VAL A N 1
ATOM 537 C CA . VAL A 1 74 ? -3.076 -0.935 12.964 1.00 94.12 74 VAL A CA 1
ATOM 538 C C . VAL A 1 74 ? -1.684 -0.325 13.037 1.00 94.12 74 VAL A C 1
ATOM 540 O O . VAL A 1 74 ? -1.548 0.901 12.971 1.00 94.12 74 VAL A O 1
ATOM 543 N N . ALA A 1 75 ? -0.652 -1.149 13.170 1.00 93.75 75 ALA A N 1
ATOM 544 C CA . ALA A 1 75 ? 0.734 -0.705 13.142 1.00 93.75 75 ALA A CA 1
ATOM 545 C C . ALA A 1 75 ? 1.625 -1.662 12.345 1.00 93.75 75 ALA A C 1
ATOM 547 O O . ALA A 1 75 ? 1.460 -2.875 12.435 1.00 93.75 75 ALA A O 1
ATOM 548 N N . PHE A 1 76 ? 2.568 -1.122 11.574 1.00 92.81 76 PHE A N 1
ATOM 549 C CA . PHE A 1 76 ? 3.571 -1.905 10.846 1.00 92.81 76 PHE A CA 1
ATOM 550 C C . PHE A 1 76 ? 4.839 -1.083 10.576 1.00 92.81 76 PHE A C 1
ATOM 552 O O . PHE A 1 76 ? 4.819 0.150 10.606 1.00 92.81 76 PHE A O 1
ATOM 559 N N . HIS A 1 77 ? 5.934 -1.784 10.288 1.00 90.69 77 HIS A N 1
ATOM 560 C CA . HIS A 1 77 ? 7.288 -1.249 10.134 1.00 90.69 77 HIS A CA 1
ATOM 561 C C . HIS A 1 77 ? 7.738 -1.278 8.673 1.00 90.69 77 HIS A C 1
ATOM 563 O O . HIS A 1 77 ? 8.535 -2.129 8.259 1.00 90.69 77 HIS A O 1
ATOM 569 N N . GLY A 1 78 ? 7.202 -0.352 7.880 1.00 88.81 78 GLY A N 1
ATOM 570 C CA . GLY A 1 78 ? 7.393 -0.350 6.437 1.00 88.81 78 GLY A CA 1
ATOM 571 C C . GLY A 1 78 ? 6.754 -1.557 5.742 1.00 88.81 78 GLY A C 1
ATOM 572 O O . GLY A 1 78 ? 5.955 -2.311 6.307 1.00 88.81 78 GLY A O 1
ATOM 573 N N . ILE A 1 79 ? 7.095 -1.700 4.470 1.00 89.44 79 ILE A N 1
ATOM 574 C CA . ILE A 1 79 ? 6.496 -2.651 3.542 1.00 89.44 79 ILE A CA 1
ATOM 575 C C . ILE A 1 79 ? 7.630 -3.401 2.855 1.00 89.44 79 ILE A C 1
ATOM 577 O O . ILE A 1 79 ? 8.549 -2.778 2.314 1.00 89.44 79 ILE A O 1
ATOM 581 N N . ASP A 1 80 ? 7.555 -4.726 2.875 1.00 90.50 80 ASP A N 1
ATOM 582 C CA . ASP A 1 80 ? 8.445 -5.578 2.101 1.00 90.50 80 ASP A CA 1
ATOM 583 C C . ASP A 1 80 ? 7.819 -5.751 0.699 1.00 90.50 80 ASP A C 1
ATOM 585 O O . ASP A 1 80 ? 6.662 -6.155 0.552 1.00 90.50 80 ASP A O 1
ATOM 589 N N . VAL A 1 81 ? 8.572 -5.361 -0.333 1.00 89.62 81 VAL A N 1
ATOM 590 C CA . VAL A 1 81 ? 8.168 -5.389 -1.744 1.00 89.62 81 VAL A CA 1
ATOM 591 C C . VAL A 1 81 ? 9.022 -6.41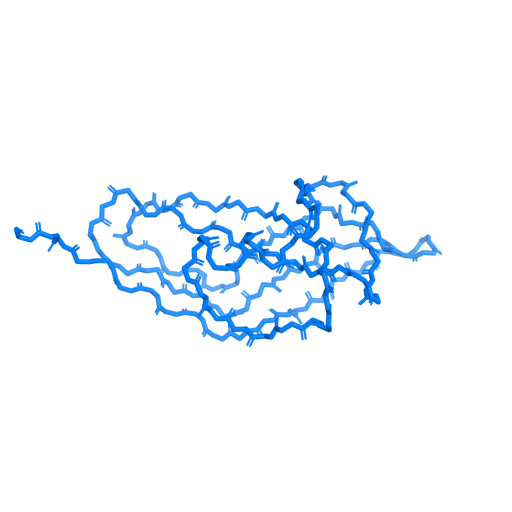6 -2.470 1.00 89.62 81 VAL A C 1
ATOM 593 O O . VAL A 1 81 ? 10.244 -6.271 -2.534 1.00 89.62 81 VAL A O 1
ATOM 596 N N . HIS A 1 82 ? 8.379 -7.433 -3.033 1.00 91.31 82 HIS A N 1
ATOM 597 C CA . HIS A 1 82 ? 9.004 -8.466 -3.850 1.00 91.31 82 HIS A CA 1
ATOM 598 C C . HIS A 1 82 ? 8.830 -8.128 -5.325 1.00 91.31 82 HIS A C 1
ATOM 600 O O . HIS A 1 82 ? 7.724 -7.807 -5.769 1.00 91.31 82 HIS A O 1
ATOM 606 N N . TYR A 1 83 ? 9.917 -8.187 -6.086 1.00 91.25 83 TYR A N 1
ATOM 607 C CA . TYR A 1 83 ? 9.910 -7.755 -7.473 1.00 91.25 83 TYR A CA 1
ATOM 608 C C . TYR A 1 83 ? 10.890 -8.531 -8.342 1.00 91.25 83 TYR A C 1
ATOM 610 O O . TYR A 1 83 ? 11.825 -9.144 -7.838 1.00 91.25 83 TYR A O 1
ATOM 618 N N . SER A 1 84 ? 10.711 -8.428 -9.659 1.00 92.25 84 SER A N 1
ATOM 619 C CA . SER A 1 84 ? 11.750 -8.751 -10.631 1.00 92.25 84 SER A CA 1
ATOM 620 C C . SER A 1 84 ? 12.121 -7.551 -11.495 1.00 92.25 84 SER A C 1
ATOM 622 O O . SER A 1 84 ? 11.298 -6.688 -11.839 1.00 92.25 84 SER A O 1
ATOM 624 N N . GLN A 1 85 ? 13.398 -7.468 -11.840 1.00 89.25 85 GLN A N 1
ATOM 625 C CA . GLN A 1 85 ? 13.945 -6.452 -12.725 1.00 89.25 85 GLN A CA 1
ATOM 626 C C . GLN A 1 85 ? 15.071 -7.062 -13.555 1.00 89.25 85 GLN A C 1
ATOM 628 O O . GLN A 1 85 ? 15.960 -7.711 -13.017 1.00 89.25 85 GLN A O 1
ATOM 633 N N . ASP A 1 86 ? 14.999 -6.875 -14.874 1.00 89.56 86 ASP A N 1
ATOM 634 C CA . ASP A 1 86 ? 16.023 -7.322 -15.826 1.00 89.56 86 ASP A CA 1
ATOM 635 C C . ASP A 1 86 ? 16.374 -8.820 -15.700 1.00 89.56 86 ASP A C 1
ATOM 637 O O . ASP A 1 86 ? 17.508 -9.233 -15.905 1.00 89.56 86 ASP A O 1
ATOM 641 N N . GLY A 1 87 ? 15.372 -9.644 -15.361 1.00 87.06 87 GLY A N 1
ATOM 642 C CA . GLY A 1 87 ? 15.513 -11.095 -15.189 1.00 87.06 87 GLY A CA 1
ATOM 643 C C . GLY A 1 87 ? 15.988 -11.544 -13.803 1.00 87.06 87 GLY A C 1
ATOM 644 O O . GLY A 1 87 ? 16.165 -12.741 -13.595 1.00 87.06 87 GLY A O 1
ATOM 645 N N . HIS A 1 88 ? 16.168 -10.619 -12.858 1.00 91.12 88 HIS A N 1
ATOM 646 C CA . HIS A 1 88 ? 16.586 -10.909 -11.488 1.00 91.12 88 HIS A CA 1
ATOM 647 C C . HIS A 1 88 ? 15.467 -10.628 -10.491 1.00 91.12 88 HIS A C 1
ATOM 649 O O . HIS A 1 88 ? 14.846 -9.566 -10.543 1.00 91.12 88 HIS A O 1
ATOM 655 N N . ASP A 1 89 ? 15.259 -11.552 -9.557 1.00 93.56 89 ASP A N 1
ATOM 656 C CA . ASP A 1 89 ? 14.338 -11.365 -8.439 1.00 93.56 89 ASP A CA 1
ATOM 657 C C . ASP A 1 89 ? 15.018 -10.628 -7.283 1.00 93.56 89 ASP A C 1
ATOM 659 O O . ASP A 1 89 ? 16.213 -10.791 -7.018 1.00 93.56 89 ASP A O 1
ATOM 663 N N . GLY A 1 90 ? 14.241 -9.818 -6.573 1.00 90.19 90 GLY A N 1
ATOM 664 C CA . GLY A 1 90 ? 14.703 -9.025 -5.448 1.00 90.19 90 GLY A CA 1
ATOM 665 C C . GLY A 1 90 ? 13.598 -8.743 -4.440 1.00 90.19 90 GLY A C 1
ATOM 666 O O . GLY A 1 90 ? 12.404 -8.912 -4.696 1.00 90.19 90 GLY A O 1
ATOM 667 N N . SER A 1 91 ? 14.022 -8.293 -3.263 1.00 89.50 91 SER A N 1
ATOM 668 C CA . SER A 1 91 ? 13.130 -7.774 -2.234 1.00 89.50 91 SER A CA 1
ATOM 669 C C . SER A 1 91 ? 13.704 -6.492 -1.659 1.00 89.50 91 SER A C 1
ATOM 671 O O . SER A 1 91 ? 14.874 -6.466 -1.269 1.00 89.50 91 SER A O 1
ATOM 673 N N . GLN A 1 92 ? 12.883 -5.456 -1.552 1.00 87.44 92 GLN A N 1
ATOM 674 C CA . GLN A 1 92 ? 13.258 -4.203 -0.911 1.00 87.44 92 GLN A CA 1
ATOM 675 C C . GLN A 1 92 ? 12.264 -3.871 0.193 1.00 87.44 92 GLN A C 1
ATOM 677 O O . GLN A 1 92 ? 11.057 -4.019 0.022 1.00 87.44 92 GLN A O 1
ATOM 682 N N . ARG A 1 93 ? 12.780 -3.357 1.311 1.00 86.94 93 ARG A N 1
ATOM 683 C CA . ARG A 1 93 ? 11.948 -2.686 2.304 1.00 86.94 93 ARG A CA 1
ATOM 684 C C . ARG A 1 93 ? 11.821 -1.212 1.956 1.00 86.94 93 ARG A C 1
ATOM 686 O O . ARG A 1 93 ? 12.830 -0.544 1.732 1.00 86.94 93 ARG A O 1
ATOM 693 N N . THR A 1 94 ? 10.596 -0.710 1.959 1.00 83.38 94 THR A N 1
ATOM 694 C CA . THR A 1 94 ? 10.294 0.704 1.724 1.00 83.38 94 THR A CA 1
ATOM 695 C C . THR A 1 94 ? 9.245 1.218 2.710 1.00 83.38 94 THR A C 1
ATOM 697 O O . THR A 1 94 ? 8.591 0.439 3.403 1.00 83.38 94 THR A O 1
ATOM 700 N N . GLY A 1 95 ? 9.080 2.537 2.780 1.00 77.62 95 GLY A N 1
ATOM 701 C CA . GLY A 1 95 ? 8.162 3.198 3.706 1.00 77.62 95 GLY A CA 1
ATOM 702 C C . GLY A 1 95 ? 8.721 3.378 5.122 1.00 77.62 95 GLY A C 1
ATOM 703 O O . GLY A 1 95 ? 9.837 2.967 5.434 1.00 77.62 95 GLY A O 1
ATOM 704 N N . GLY A 1 96 ? 7.936 4.051 5.964 1.00 82.19 96 GLY A N 1
ATOM 705 C CA . GLY A 1 96 ? 8.247 4.295 7.374 1.00 82.19 96 GLY A CA 1
ATOM 706 C C . GLY A 1 96 ? 7.354 3.494 8.320 1.00 82.19 96 GLY A C 1
ATOM 707 O O . GLY A 1 96 ? 6.518 2.698 7.889 1.00 82.19 96 GLY A O 1
ATOM 708 N N . ASP A 1 97 ? 7.518 3.739 9.618 1.00 86.69 97 ASP A N 1
ATOM 709 C CA . ASP A 1 97 ? 6.640 3.181 10.642 1.00 86.69 97 ASP A CA 1
ATOM 710 C C . ASP A 1 97 ? 5.254 3.823 10.559 1.00 86.69 97 ASP A C 1
ATOM 712 O O . ASP A 1 97 ? 5.106 5.048 10.612 1.00 86.69 97 ASP A O 1
ATOM 716 N N . VAL A 1 98 ? 4.225 2.988 10.445 1.00 87.06 98 VAL A N 1
ATOM 717 C CA . VAL A 1 98 ? 2.829 3.422 10.413 1.00 87.06 98 VAL A CA 1
ATOM 718 C C . VAL A 1 98 ? 2.154 2.998 11.704 1.00 87.06 98 VAL A C 1
ATOM 720 O O . VAL A 1 98 ? 2.289 1.859 12.144 1.00 87.06 98 VAL A O 1
ATOM 723 N N . ARG A 1 99 ? 1.389 3.917 12.300 1.00 90.56 99 ARG A N 1
ATOM 724 C CA . ARG A 1 99 ? 0.477 3.635 13.410 1.00 90.56 99 ARG A CA 1
ATOM 725 C C . ARG A 1 99 ? -0.824 4.402 13.211 1.00 90.56 99 ARG A C 1
ATOM 727 O O . ARG A 1 99 ? -0.879 5.612 13.418 1.00 90.56 99 ARG A O 1
ATOM 734 N N . LEU A 1 100 ? -1.876 3.683 12.846 1.00 88.25 100 LEU A N 1
ATOM 735 C CA . LEU A 1 100 ? -3.230 4.200 12.691 1.00 88.25 100 LEU A CA 1
ATOM 736 C C . LEU A 1 100 ? -4.067 3.790 13.904 1.00 88.25 100 LEU A C 1
ATOM 738 O O . LEU A 1 100 ? -4.152 2.609 14.232 1.00 88.25 100 LEU A O 1
ATOM 742 N N . ARG A 1 101 ? -4.712 4.756 14.564 1.00 91.06 101 ARG A N 1
ATOM 743 C CA . ARG A 1 101 ? -5.687 4.493 15.630 1.00 91.06 101 ARG A CA 1
ATOM 744 C C . ARG A 1 101 ? -7.086 4.819 15.129 1.00 91.06 101 ARG A C 1
ATOM 746 O O . ARG A 1 101 ? -7.373 5.973 14.818 1.00 91.06 101 ARG A O 1
ATOM 753 N N . VAL A 1 102 ? -7.960 3.821 15.116 1.00 89.19 102 VAL A N 1
ATOM 754 C CA . VAL A 1 102 ? -9.368 3.978 14.745 1.00 89.19 102 VAL A CA 1
ATOM 755 C C . VAL A 1 102 ? -10.194 4.022 16.017 1.00 89.19 102 VAL A C 1
ATOM 757 O O . VAL A 1 102 ? -10.151 3.112 16.842 1.00 89.19 102 VAL A O 1
ATOM 760 N N . SER A 1 103 ? -10.929 5.114 16.192 1.00 88.25 103 SER A N 1
ATOM 761 C CA . SER A 1 103 ? -11.811 5.315 17.341 1.00 88.25 103 SER A CA 1
ATOM 762 C C . SER A 1 103 ? -13.258 5.155 16.893 1.00 88.25 103 SER A C 1
ATOM 764 O O . SER A 1 103 ? -13.586 5.528 15.767 1.00 88.25 103 SER A O 1
ATOM 766 N N . HIS A 1 104 ? -14.139 4.676 17.774 1.00 73.38 104 HIS A N 1
ATOM 767 C CA . HIS A 1 104 ? -15.574 4.836 17.549 1.00 73.38 104 HIS A CA 1
ATOM 768 C C . HIS A 1 104 ? -15.881 6.328 17.387 1.00 73.38 104 HIS A C 1
ATOM 770 O O . HIS A 1 104 ? -15.552 7.127 18.269 1.00 73.38 104 HIS A O 1
ATOM 776 N N . ARG A 1 105 ? -16.503 6.710 16.265 1.00 61.72 105 ARG A N 1
ATOM 777 C CA . ARG A 1 105 ? -17.203 7.995 16.216 1.00 61.72 105 ARG A CA 1
ATOM 778 C C . ARG A 1 105 ? -18.397 7.869 17.163 1.00 61.72 105 ARG A C 1
ATOM 780 O O . ARG A 1 105 ? -19.175 6.929 17.023 1.00 61.72 105 ARG A O 1
ATOM 787 N N . LYS A 1 106 ? -18.445 8.742 18.169 1.00 46.56 106 LYS A N 1
ATOM 788 C CA . LYS A 1 106 ? -19.638 8.941 18.996 1.00 46.56 106 LYS A CA 1
ATOM 789 C C . LYS A 1 106 ? -20.749 9.563 18.165 1.00 46.56 106 LYS A C 1
ATOM 791 O O . LYS A 1 106 ? -20.402 10.341 17.247 1.00 46.56 106 LYS A O 1
#

Radius of gyration: 14.43 Å; Cα contacts (8 Å, |Δi|>4): 225; chains: 1; bounding box: 36×27×35 Å

pLDDT: mean 84.43, std 10.17, range [46.56, 95.62]